Protein AF-A0A3N5GP63-F1 (afdb_monomer)

Sequence (78 aa):
LIFVAGGILEVQPKVVTVLADTAIRGHDLDEAKAEEAKRAAEEALANRTGAIDYAKAQAELAAAIAQIAALRKFRGKK

Mean predicted aligned error: 13.93 Å

Solvent-accessible surface area (backbone atoms only — not comparable to full-atom values): 4654 Å² total; per-residue (Å²): 110,69,49,70,53,69,67,50,80,48,82,52,102,88,50,76,48,77,50,56,81,36,76,43,49,42,71,59,50,53,52,51,51,51,51,50,53,49,49,54,50,51,53,57,56,73,69,52,92,44,82,74,56,48,60,54,50,51,51,52,51,53,52,50,52,51,50,55,53,49,54,53,58,60,65,70,74,114

Structure (mmCIF, N/CA/C/O backbone):
data_AF-A0A3N5GP63-F1
#
_entry.id   AF-A0A3N5GP63-F1
#
loop_
_atom_site.group_PDB
_atom_site.id
_atom_site.type_symbol
_atom_site.label_atom_id
_atom_site.label_alt_id
_atom_site.label_comp_id
_atom_site.label_asym_id
_atom_site.label_entity_id
_atom_site.label_seq_id
_atom_site.pdbx_PDB_ins_code
_atom_site.Cartn_x
_atom_site.Cartn_y
_atom_site.Cartn_z
_atom_site.occupancy
_atom_site.B_iso_or_equiv
_atom_site.auth_seq_id
_atom_site.auth_comp_id
_atom_site.auth_asym_id
_atom_site.auth_atom_id
_atom_site.pdbx_PDB_model_num
ATOM 1 N N . LEU A 1 1 ? -4.188 -1.756 8.205 1.00 72.38 1 LEU A N 1
ATOM 2 C CA . LEU A 1 1 ? -4.762 -1.008 7.064 1.00 72.38 1 LEU A CA 1
ATOM 3 C C . LEU A 1 1 ? -5.156 -1.995 5.982 1.00 72.38 1 LEU A C 1
ATOM 5 O O . LEU A 1 1 ? -4.455 -2.988 5.828 1.00 72.38 1 LEU A O 1
ATOM 9 N N . ILE A 1 2 ? -6.255 -1.737 5.279 1.00 80.88 2 ILE A N 1
ATOM 10 C CA . ILE A 1 2 ? -6.684 -2.488 4.095 1.00 80.88 2 ILE A CA 1
ATOM 11 C C . ILE A 1 2 ? -6.847 -1.456 2.981 1.00 80.88 2 ILE A C 1
ATOM 13 O O . ILE A 1 2 ? -7.500 -0.435 3.188 1.00 80.88 2 ILE A O 1
ATOM 17 N N . PHE A 1 3 ? -6.190 -1.688 1.850 1.00 80.25 3 PHE A N 1
ATOM 18 C CA . PHE A 1 3 ? -6.400 -0.929 0.628 1.00 80.25 3 PHE A CA 1
ATOM 19 C C . PHE A 1 3 ? -7.576 -1.549 -0.113 1.00 80.25 3 PHE A C 1
ATOM 21 O O . PHE A 1 3 ? -7.601 -2.760 -0.336 1.00 80.25 3 PHE A O 1
ATOM 28 N N . VAL A 1 4 ? -8.546 -0.719 -0.465 1.00 85.75 4 VAL A N 1
ATOM 29 C CA . VAL A 1 4 ? -9.763 -1.146 -1.142 1.00 85.75 4 VAL A CA 1
ATOM 30 C C . VAL A 1 4 ? -9.843 -0.401 -2.464 1.00 85.75 4 VAL A C 1
ATOM 32 O O . VAL A 1 4 ? -9.757 0.827 -2.479 1.00 85.75 4 VAL A O 1
ATOM 35 N N . ALA A 1 5 ? -9.976 -1.142 -3.559 1.00 84.25 5 ALA A N 1
ATOM 36 C CA . ALA A 1 5 ? -10.164 -0.589 -4.891 1.00 84.25 5 ALA A CA 1
ATOM 37 C C . ALA A 1 5 ? -11.535 -1.012 -5.419 1.00 84.25 5 ALA A C 1
ATOM 39 O O . ALA A 1 5 ? -11.772 -2.193 -5.665 1.00 84.25 5 ALA A O 1
ATOM 40 N N . GLY A 1 6 ? -12.418 -0.027 -5.590 1.00 86.06 6 GLY A N 1
ATOM 41 C CA . GLY A 1 6 ? -13.768 -0.241 -6.110 1.00 86.06 6 GLY A CA 1
ATOM 42 C C . GLY A 1 6 ? -14.734 -0.885 -5.113 1.00 86.06 6 GLY A C 1
ATOM 43 O O . GLY A 1 6 ? -14.338 -1.369 -4.049 1.00 86.06 6 GLY A O 1
ATOM 44 N N . GLY A 1 7 ? -16.018 -0.858 -5.468 1.00 88.81 7 GLY A N 1
ATOM 45 C CA . GLY A 1 7 ? -17.109 -1.435 -4.689 1.00 88.81 7 GLY A CA 1
ATOM 46 C C . GLY A 1 7 ? -18.090 -0.419 -4.096 1.00 88.81 7 GLY A C 1
ATOM 47 O O . GLY A 1 7 ? -18.216 0.713 -4.566 1.00 88.81 7 GLY A O 1
ATOM 48 N N . ILE A 1 8 ? -18.815 -0.852 -3.065 1.00 90.88 8 ILE A N 1
ATOM 49 C CA . ILE A 1 8 ? -19.948 -0.140 -2.467 1.00 90.88 8 ILE A CA 1
ATOM 50 C C . ILE A 1 8 ? -19.782 -0.095 -0.944 1.00 90.88 8 ILE A C 1
ATOM 52 O O . ILE A 1 8 ? -19.388 -1.078 -0.311 1.00 90.88 8 ILE A O 1
ATOM 56 N N . LEU A 1 9 ? -20.099 1.058 -0.357 1.00 93.19 9 LEU A N 1
ATOM 57 C CA . LEU A 1 9 ? -20.069 1.294 1.082 1.00 93.19 9 LEU A CA 1
ATOM 58 C C . LEU A 1 9 ? -21.494 1.473 1.605 1.00 93.19 9 LEU A C 1
ATOM 60 O O . LEU A 1 9 ? -22.199 2.388 1.181 1.00 93.19 9 LEU A O 1
ATOM 64 N N . GLU A 1 10 ? -21.886 0.644 2.565 1.00 94.50 10 GLU A N 1
ATOM 65 C CA . GLU A 1 10 ? -23.144 0.785 3.291 1.00 94.50 10 GLU A CA 1
ATOM 66 C C . GLU A 1 10 ? -22.860 1.224 4.732 1.00 94.50 10 GLU A C 1
ATOM 68 O O . GLU A 1 10 ? -22.075 0.599 5.450 1.00 94.50 10 GLU A O 1
ATOM 73 N N . VAL A 1 11 ? -23.508 2.308 5.164 1.00 94.06 11 VAL A N 1
ATOM 74 C CA . VAL A 1 11 ? -23.352 2.867 6.511 1.00 94.06 11 VAL A CA 1
ATOM 75 C C . VAL A 1 11 ? -24.682 2.784 7.246 1.00 94.06 11 VAL A C 1
ATOM 77 O O . VAL A 1 11 ? -25.661 3.416 6.854 1.00 94.06 11 VAL A O 1
ATOM 80 N N . GLN A 1 12 ? -24.696 2.044 8.349 1.00 95.81 12 GLN A N 1
ATOM 81 C CA . GLN A 1 12 ? -25.799 1.988 9.302 1.00 95.81 12 GLN A CA 1
ATOM 82 C C . GLN A 1 12 ? -25.344 2.562 10.657 1.00 95.81 12 GLN A C 1
ATOM 84 O O . GLN A 1 12 ? -24.145 2.609 10.938 1.00 95.81 12 GLN A O 1
ATOM 89 N N . PRO A 1 13 ? -26.261 2.961 11.560 1.00 95.50 13 PRO A N 1
ATOM 90 C CA . PRO A 1 13 ? -25.904 3.656 12.805 1.00 95.50 13 PRO A CA 1
ATOM 91 C C . PRO A 1 13 ? -24.916 2.923 13.728 1.00 95.50 13 PRO A C 1
ATOM 93 O O . PRO A 1 13 ? -24.288 3.553 14.574 1.00 95.50 13 PRO A O 1
ATOM 96 N N . LYS A 1 14 ? -24.800 1.594 13.607 1.00 95.81 14 LYS A N 1
ATOM 97 C CA . LYS A 1 14 ? -23.926 0.755 14.445 1.00 95.81 14 LYS A CA 1
ATOM 98 C C . LYS A 1 14 ? -22.934 -0.100 13.656 1.00 95.81 14 LYS A C 1
ATOM 100 O O . LYS A 1 14 ? -22.088 -0.741 14.271 1.00 95.81 14 LYS A O 1
ATOM 105 N N . VAL A 1 15 ? -23.047 -0.153 12.329 1.00 94.38 15 VAL A N 1
ATOM 106 C CA . VAL A 1 15 ? -22.220 -1.025 11.488 1.00 94.38 15 VAL 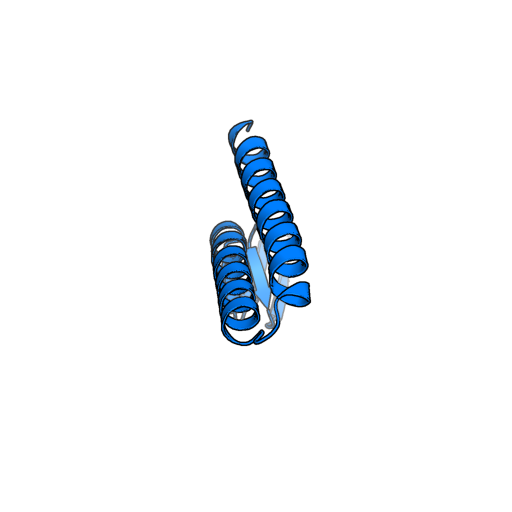A CA 1
ATOM 107 C C . VAL A 1 15 ? -21.922 -0.353 10.158 1.00 94.38 15 VAL A C 1
ATOM 109 O O . VAL A 1 15 ? -22.770 0.326 9.586 1.00 94.38 15 VAL A O 1
ATOM 112 N N . VAL A 1 16 ? -20.701 -0.551 9.678 1.00 93.88 16 VAL A N 1
ATOM 113 C CA . VAL A 1 16 ? -20.264 -0.119 8.354 1.00 93.88 16 VAL A CA 1
ATOM 114 C C . VAL A 1 16 ? -19.837 -1.362 7.592 1.00 93.88 16 VAL A C 1
ATOM 116 O O . VAL A 1 16 ? -18.967 -2.098 8.061 1.00 93.88 16 VAL A O 1
ATOM 119 N N . THR A 1 17 ? -20.444 -1.583 6.430 1.00 92.56 17 THR A N 1
ATOM 120 C CA . THR A 1 17 ? -20.159 -2.729 5.566 1.00 92.56 17 THR A CA 1
ATOM 121 C C . THR A 1 17 ? -19.525 -2.228 4.276 1.00 92.56 17 THR A C 1
ATOM 123 O O . THR A 1 17 ? -20.069 -1.358 3.600 1.00 92.56 17 THR A O 1
ATOM 126 N N . VAL A 1 18 ? -18.363 -2.783 3.933 1.00 90.88 18 VAL A N 1
ATOM 127 C CA . VAL A 1 18 ? -17.649 -2.486 2.687 1.00 90.88 18 VAL A CA 1
ATOM 128 C C . VAL A 1 18 ? -17.689 -3.736 1.822 1.00 90.88 18 VAL A C 1
ATOM 130 O O . VAL A 1 18 ? -17.109 -4.759 2.189 1.00 90.88 18 VAL A O 1
ATOM 133 N N . LEU A 1 19 ? -18.362 -3.654 0.681 1.00 91.56 19 LEU A N 1
ATOM 134 C CA . LEU A 1 19 ? -18.324 -4.675 -0.362 1.00 91.56 19 LEU A CA 1
ATOM 135 C C . LEU A 1 19 ? -17.346 -4.187 -1.422 1.00 91.56 19 LEU A C 1
ATOM 137 O O . LEU A 1 19 ? -17.587 -3.154 -2.034 1.00 91.56 19 LEU A O 1
ATOM 141 N N . ALA A 1 20 ? -16.234 -4.891 -1.604 1.00 91.69 20 ALA A N 1
ATOM 142 C CA . ALA A 1 20 ? -15.146 -4.452 -2.467 1.00 91.69 20 ALA A CA 1
ATOM 143 C C . ALA A 1 20 ? -14.868 -5.452 -3.581 1.00 91.69 20 ALA A C 1
ATOM 145 O O . ALA A 1 20 ? -14.780 -6.652 -3.317 1.00 91.69 20 ALA A O 1
ATOM 146 N N . ASP A 1 21 ? -14.628 -4.940 -4.786 1.00 87.50 21 ASP A N 1
ATOM 147 C CA . ASP A 1 21 ? -14.167 -5.754 -5.915 1.00 87.50 21 ASP A CA 1
ATOM 148 C C . ASP A 1 21 ? -12.720 -6.216 -5.693 1.00 87.50 21 ASP A C 1
ATOM 150 O O . ASP A 1 21 ? -12.310 -7.293 -6.121 1.00 87.50 21 ASP A O 1
ATOM 154 N N . THR A 1 22 ? -11.915 -5.402 -5.001 1.00 80.44 22 THR A N 1
ATOM 155 C CA . THR A 1 22 ? -10.548 -5.750 -4.604 1.00 80.44 22 THR A CA 1
ATOM 156 C C . THR A 1 22 ? -10.222 -5.185 -3.225 1.00 80.44 22 THR A C 1
ATOM 158 O O . THR A 1 22 ? -10.338 -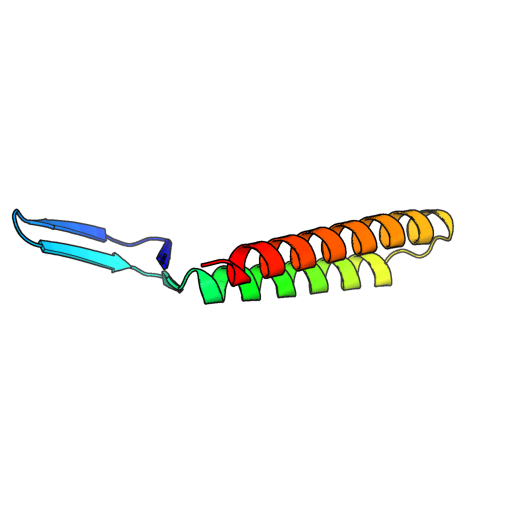3.982 -2.985 1.00 80.44 22 THR A O 1
ATOM 161 N N . ALA A 1 23 ? -9.756 -6.051 -2.321 1.00 83.75 23 ALA A N 1
ATOM 162 C CA . ALA A 1 23 ? -9.287 -5.677 -0.991 1.00 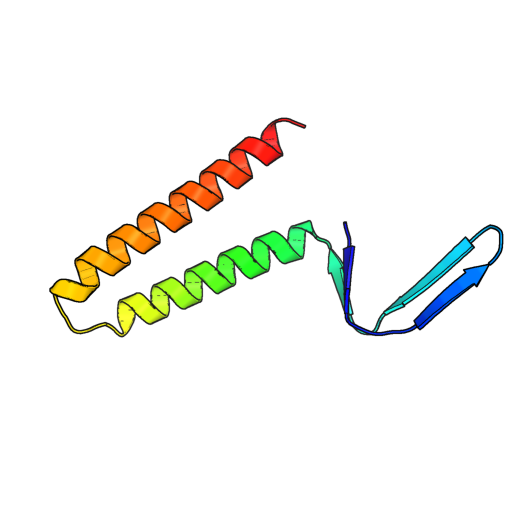83.75 23 ALA A CA 1
ATOM 163 C C . ALA A 1 23 ? -7.934 -6.340 -0.699 1.00 83.75 23 ALA A C 1
ATOM 165 O O . ALA A 1 23 ? -7.824 -7.564 -0.668 1.00 83.75 23 ALA A O 1
ATOM 166 N N . ILE A 1 24 ? -6.904 -5.526 -0.470 1.00 79.88 24 ILE A N 1
ATOM 167 C CA . ILE A 1 24 ? -5.535 -5.979 -0.194 1.00 79.88 24 ILE A CA 1
ATOM 168 C C . ILE A 1 24 ? -5.137 -5.497 1.195 1.00 79.88 24 ILE A C 1
ATOM 170 O O . ILE A 1 24 ? -5.336 -4.332 1.554 1.00 79.88 24 ILE A O 1
ATOM 174 N N . ARG A 1 25 ? -4.555 -6.375 2.014 1.00 83.31 25 ARG A N 1
ATOM 175 C CA . ARG A 1 25 ? -4.050 -5.962 3.327 1.00 83.31 25 ARG A CA 1
ATOM 176 C C . ARG A 1 25 ? -2.828 -5.072 3.129 1.00 83.31 25 ARG A C 1
ATOM 178 O O . ARG A 1 25 ? -1.965 -5.355 2.315 1.00 83.31 25 ARG A O 1
ATOM 185 N N . GLY A 1 26 ? -2.735 -3.991 3.895 1.00 76.19 26 GLY A N 1
ATOM 186 C CA . GLY A 1 26 ? -1.692 -2.979 3.708 1.00 76.19 26 GLY A CA 1
ATOM 187 C C . GLY A 1 26 ? -0.266 -3.527 3.831 1.00 76.19 26 GLY A C 1
ATOM 188 O O . GLY A 1 26 ? 0.617 -3.032 3.151 1.00 76.19 26 GLY A O 1
ATOM 189 N N . HIS A 1 27 ? -0.049 -4.577 4.633 1.00 75.69 27 HIS A N 1
ATOM 190 C CA . HIS A 1 2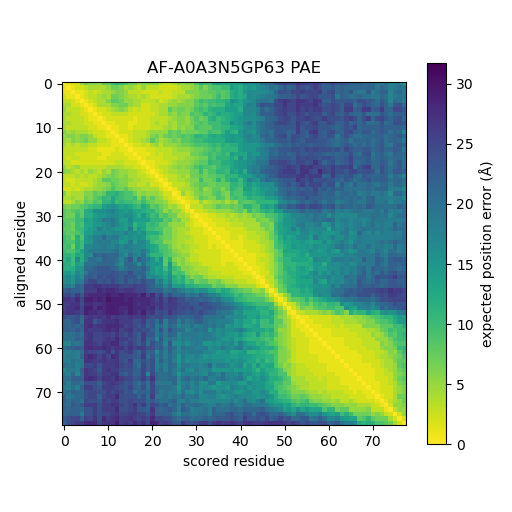7 ? 1.258 -5.240 4.694 1.00 75.69 27 HIS A CA 1
ATOM 191 C C . HIS A 1 27 ? 1.598 -5.983 3.394 1.00 75.69 27 HIS A C 1
ATOM 193 O O . HIS A 1 27 ? 2.730 -5.884 2.937 1.00 75.69 27 HIS A O 1
ATOM 199 N N . ASP A 1 28 ? 0.607 -6.644 2.787 1.00 73.50 28 ASP A N 1
ATOM 200 C CA . ASP A 1 28 ? 0.740 -7.347 1.508 1.00 73.50 28 ASP A CA 1
ATOM 201 C C . ASP A 1 28 ? 0.960 -6.342 0.356 1.00 73.50 28 ASP A C 1
ATOM 203 O O . ASP A 1 28 ? 1.761 -6.590 -0.540 1.00 73.50 28 ASP A O 1
ATOM 207 N N . LEU A 1 29 ? 0.310 -5.167 0.401 1.00 70.69 29 LEU A N 1
ATOM 208 C CA . LEU A 1 29 ? 0.502 -4.094 -0.587 1.00 70.69 29 LEU A CA 1
ATOM 209 C C . LEU A 1 29 ? 1.914 -3.498 -0.536 1.00 70.69 29 LEU A C 1
ATOM 211 O O . LEU A 1 29 ? 2.502 -3.240 -1.585 1.00 70.69 29 LEU A O 1
ATOM 215 N N . ASP A 1 30 ? 2.438 -3.252 0.666 1.00 71.38 30 ASP A N 1
ATOM 216 C CA . ASP A 1 30 ? 3.775 -2.682 0.842 1.00 71.38 30 ASP A CA 1
ATOM 217 C C . ASP A 1 30 ? 4.860 -3.646 0.344 1.00 71.38 30 ASP A C 1
ATOM 219 O O . ASP A 1 30 ? 5.812 -3.213 -0.305 1.00 71.38 30 ASP A O 1
ATOM 223 N N . GLU A 1 31 ? 4.720 -4.944 0.626 1.00 69.75 31 GLU A N 1
ATOM 224 C CA . GLU A 1 31 ? 5.669 -5.969 0.174 1.00 69.75 31 GLU A CA 1
ATOM 225 C C . GLU A 1 31 ? 5.584 -6.187 -1.340 1.00 69.75 31 GLU A C 1
ATOM 227 O O . GLU A 1 31 ? 6.614 -6.119 -2.012 1.00 69.75 31 GLU A O 1
ATOM 232 N N . ALA A 1 32 ? 4.376 -6.321 -1.897 1.00 72.69 32 ALA A N 1
ATOM 233 C CA . ALA A 1 32 ? 4.183 -6.483 -3.338 1.00 72.69 32 ALA A CA 1
ATOM 234 C C . ALA A 1 32 ? 4.689 -5.269 -4.136 1.00 72.69 32 ALA A C 1
ATOM 236 O O . ALA A 1 32 ? 5.420 -5.439 -5.109 1.00 72.69 32 ALA A O 1
ATOM 237 N N . LYS A 1 33 ? 4.384 -4.035 -3.699 1.00 71.88 33 LYS A N 1
ATOM 238 C CA . LYS A 1 33 ? 4.913 -2.823 -4.350 1.00 71.88 33 LYS A CA 1
ATOM 239 C C . LYS A 1 33 ? 6.427 -2.708 -4.229 1.00 71.88 33 LYS A C 1
ATOM 241 O O . LYS A 1 33 ? 7.064 -2.224 -5.160 1.00 71.88 33 LYS A O 1
ATOM 246 N N . ALA A 1 34 ? 7.006 -3.103 -3.096 1.00 73.50 34 ALA A N 1
ATOM 247 C CA . ALA A 1 34 ? 8.453 -3.062 -2.918 1.00 73.50 34 ALA A CA 1
ATOM 248 C C . ALA A 1 34 ? 9.164 -4.070 -3.834 1.00 73.50 34 ALA A C 1
ATOM 250 O O . ALA A 1 34 ? 10.191 -3.730 -4.424 1.00 73.50 34 ALA A O 1
ATOM 251 N N . GLU A 1 35 ? 8.620 -5.279 -3.989 1.00 78.19 35 GLU A N 1
ATOM 252 C CA . GLU A 1 35 ? 9.159 -6.277 -4.919 1.00 78.19 35 GLU A CA 1
ATOM 253 C C . GLU A 1 35 ? 8.977 -5.873 -6.381 1.00 78.19 35 GLU A C 1
ATOM 255 O O . GLU A 1 35 ? 9.911 -6.002 -7.171 1.00 78.19 35 GLU A O 1
ATOM 260 N N . GLU A 1 36 ? 7.817 -5.329 -6.744 1.00 79.62 36 GLU A N 1
ATOM 261 C CA . GLU A 1 36 ? 7.545 -4.869 -8.106 1.00 79.62 36 GLU A CA 1
ATOM 262 C C . GLU A 1 36 ? 8.434 -3.673 -8.482 1.00 79.62 36 GLU A C 1
ATOM 264 O O . GLU A 1 36 ? 9.041 -3.662 -9.552 1.00 79.62 36 GLU A O 1
ATOM 269 N N . ALA A 1 37 ? 8.619 -2.715 -7.567 1.00 74.69 37 ALA A N 1
ATOM 270 C CA . ALA A 1 37 ? 9.554 -1.606 -7.751 1.00 74.69 37 ALA A CA 1
ATOM 271 C C . ALA A 1 37 ? 11.007 -2.089 -7.878 1.00 74.69 37 ALA A C 1
ATOM 273 O O . ALA A 1 37 ? 11.763 -1.565 -8.698 1.00 74.69 37 ALA A O 1
ATOM 274 N N . LYS A 1 38 ? 11.400 -3.108 -7.100 1.00 76.88 38 LYS A N 1
ATOM 275 C CA . LYS A 1 38 ? 12.721 -3.736 -7.215 1.00 76.88 38 LYS A CA 1
ATOM 276 C C . LYS A 1 38 ? 12.893 -4.402 -8.581 1.00 76.88 38 LYS A C 1
ATOM 278 O O . LYS A 1 38 ? 13.912 -4.183 -9.227 1.00 76.88 38 LYS A O 1
ATOM 283 N N . ARG A 1 39 ? 11.896 -5.159 -9.042 1.00 81.69 39 ARG A N 1
ATOM 284 C CA . ARG A 1 39 ? 11.929 -5.850 -10.337 1.00 81.69 39 ARG A CA 1
ATOM 285 C C . ARG A 1 39 ? 11.982 -4.868 -11.507 1.00 81.69 39 ARG A C 1
ATOM 287 O O . ARG A 1 39 ? 12.811 -5.033 -12.394 1.00 81.69 39 ARG A O 1
ATOM 294 N N . ALA A 1 40 ? 11.185 -3.802 -11.463 1.00 76.69 40 ALA A N 1
ATOM 295 C CA . ALA A 1 40 ? 11.217 -2.741 -12.467 1.00 76.69 40 ALA A CA 1
ATOM 296 C C . ALA A 1 40 ? 12.579 -2.023 -12.504 1.00 76.69 40 ALA A C 1
ATOM 298 O O . ALA A 1 40 ? 13.088 -1.704 -13.579 1.00 76.69 40 ALA A O 1
ATOM 299 N N . ALA A 1 41 ? 13.201 -1.798 -11.342 1.00 70.75 41 ALA A N 1
ATOM 300 C CA . ALA A 1 41 ? 14.550 -1.245 -11.265 1.00 70.75 41 ALA A CA 1
ATOM 301 C C . ALA A 1 41 ? 15.610 -2.215 -11.824 1.00 70.75 41 ALA A C 1
ATOM 303 O O . ALA A 1 41 ? 16.512 -1.780 -12.539 1.00 70.75 41 ALA A O 1
ATOM 304 N N . GLU A 1 42 ? 15.492 -3.517 -11.551 1.00 75.19 42 GLU A N 1
ATOM 305 C CA . GLU A 1 42 ? 16.367 -4.561 -12.106 1.00 75.19 42 GLU A CA 1
ATOM 306 C C . GLU A 1 42 ? 16.232 -4.677 -13.635 1.00 75.19 42 GLU A C 1
ATOM 308 O O . GLU A 1 42 ? 17.241 -4.758 -14.337 1.00 75.19 42 GLU A O 1
ATOM 313 N N . GLU A 1 43 ? 15.016 -4.600 -14.178 1.00 74.62 43 GLU A N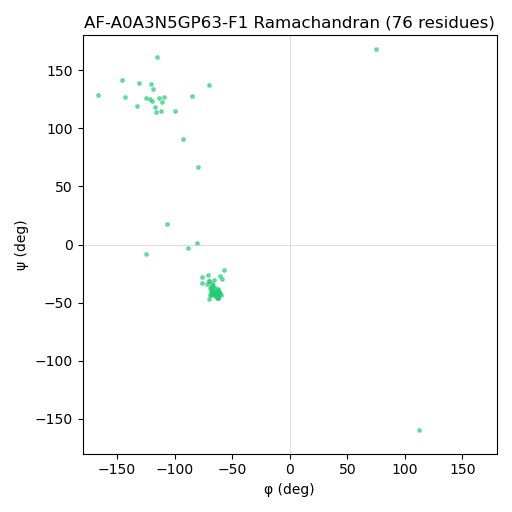 1
ATOM 314 C CA . GLU A 1 43 ? 14.770 -4.607 -15.628 1.00 74.62 43 GLU A CA 1
ATOM 315 C C . GLU A 1 43 ? 15.269 -3.326 -16.315 1.00 74.62 43 GLU A C 1
ATOM 317 O O . GLU A 1 43 ? 15.820 -3.381 -17.419 1.00 74.62 43 GLU A O 1
ATOM 322 N N . ALA A 1 44 ? 15.132 -2.169 -15.663 1.00 67.81 44 ALA A N 1
ATOM 323 C CA . ALA A 1 44 ? 15.684 -0.908 -16.155 1.00 67.81 44 ALA A CA 1
ATOM 324 C C . ALA A 1 44 ? 17.223 -0.907 -16.152 1.00 67.81 44 ALA A C 1
ATOM 326 O O . ALA A 1 44 ? 17.843 -0.340 -17.052 1.00 67.81 44 ALA A O 1
ATOM 327 N N . LEU A 1 45 ? 17.842 -1.564 -15.166 1.00 63.81 45 LEU A N 1
ATOM 328 C CA . LEU A 1 45 ? 19.289 -1.775 -15.090 1.00 63.81 45 LEU A CA 1
ATOM 329 C C . LEU A 1 45 ? 19.791 -2.726 -16.184 1.00 63.81 45 LEU A C 1
ATOM 331 O O . LEU A 1 45 ? 20.797 -2.433 -16.826 1.00 63.81 45 LEU A O 1
ATOM 335 N N . ALA A 1 46 ? 19.081 -3.831 -16.427 1.00 67.38 46 ALA A N 1
ATOM 336 C CA . ALA A 1 46 ? 19.453 -4.824 -17.434 1.00 67.38 46 ALA A CA 1
ATOM 337 C C . ALA A 1 46 ? 19.388 -4.277 -18.873 1.00 67.38 46 ALA A C 1
ATOM 339 O O . ALA A 1 46 ? 20.177 -4.682 -19.723 1.00 67.38 46 ALA A O 1
ATOM 340 N N . ASN A 1 47 ? 18.483 -3.330 -19.140 1.00 63.09 47 ASN A N 1
ATOM 341 C CA . ASN A 1 47 ? 18.293 -2.739 -20.468 1.00 63.09 47 ASN A CA 1
ATOM 342 C C . ASN A 1 47 ? 19.177 -1.508 -20.761 1.00 63.09 47 ASN A C 1
ATOM 344 O O . ASN A 1 47 ? 19.129 -0.978 -21.872 1.00 63.09 47 ASN A O 1
ATOM 348 N N . ARG A 1 48 ? 19.991 -1.021 -19.812 1.00 58.81 48 ARG A N 1
ATOM 349 C CA . ARG A 1 48 ? 20.838 0.172 -20.011 1.00 58.81 48 ARG A CA 1
ATOM 350 C C . ARG A 1 48 ? 22.244 -0.200 -20.499 1.00 58.81 48 ARG A C 1
ATOM 352 O O . ARG A 1 48 ? 23.176 -0.387 -19.721 1.00 58.81 48 ARG A O 1
ATOM 359 N N . THR A 1 49 ? 22.420 -0.252 -21.818 1.00 55.59 49 THR A N 1
ATOM 360 C CA . THR A 1 49 ? 23.710 -0.459 -22.505 1.00 55.59 49 THR A CA 1
ATOM 361 C C . THR A 1 49 ? 24.547 0.831 -22.574 1.00 55.59 49 THR A C 1
ATOM 363 O O . THR A 1 49 ? 24.758 1.384 -23.653 1.00 55.59 49 THR A O 1
ATOM 366 N N . GLY A 1 50 ? 25.027 1.342 -21.434 1.00 58.44 50 GLY A N 1
ATOM 367 C CA . GLY A 1 50 ? 25.915 2.515 -21.408 1.00 58.44 50 GLY A CA 1
ATOM 368 C C . GLY A 1 50 ? 26.610 2.747 -20.062 1.00 58.44 50 GLY A C 1
ATOM 369 O O . GLY A 1 50 ? 25.962 2.822 -19.023 1.00 58.44 50 GLY A O 1
ATOM 370 N N . ALA A 1 51 ? 27.940 2.910 -20.069 1.00 59.03 51 ALA A N 1
ATOM 371 C CA . ALA A 1 51 ? 28.769 3.025 -18.858 1.00 59.03 51 ALA A CA 1
ATOM 372 C C . ALA A 1 51 ? 28.417 4.224 -17.948 1.00 59.03 51 ALA A C 1
ATOM 374 O O . ALA A 1 51 ? 28.625 4.162 -16.738 1.00 59.03 51 ALA A O 1
ATOM 375 N N . ILE A 1 52 ? 27.857 5.300 -18.514 1.00 58.78 52 ILE 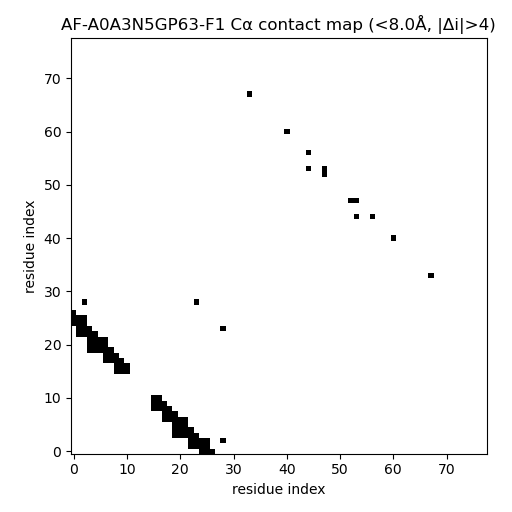A N 1
ATOM 376 C CA . ILE A 1 52 ? 27.421 6.492 -17.766 1.00 58.78 52 ILE A CA 1
ATOM 377 C C . ILE A 1 52 ? 26.098 6.233 -17.024 1.00 58.78 52 ILE A C 1
ATOM 379 O O . ILE A 1 52 ? 25.901 6.722 -15.911 1.00 58.78 52 ILE A O 1
ATOM 383 N N . ASP A 1 53 ? 25.217 5.412 -17.595 1.00 62.19 53 ASP A N 1
ATOM 384 C CA . ASP A 1 53 ? 23.927 5.066 -16.995 1.00 62.19 53 ASP A CA 1
ATOM 385 C C . ASP A 1 53 ? 24.060 4.049 -15.856 1.00 62.19 53 ASP A C 1
ATOM 387 O O . ASP A 1 53 ? 23.277 4.081 -14.907 1.00 62.19 53 ASP A O 1
ATOM 391 N N . TYR A 1 54 ? 25.087 3.196 -15.899 1.00 66.38 54 TYR A N 1
ATOM 392 C CA . TYR A 1 54 ? 25.347 2.206 -14.854 1.00 66.38 54 TYR A CA 1
ATOM 393 C C . TYR A 1 54 ? 25.647 2.857 -13.497 1.00 66.38 54 TYR A C 1
ATOM 395 O O . TYR A 1 54 ? 25.052 2.489 -12.487 1.00 66.38 54 TYR A O 1
ATOM 403 N N . ALA A 1 55 ? 26.508 3.881 -13.468 1.00 71.88 55 ALA A N 1
ATOM 404 C CA . ALA A 1 55 ? 26.845 4.589 -12.231 1.00 71.88 55 ALA A CA 1
ATOM 405 C C . ALA A 1 55 ? 25.625 5.302 -11.623 1.00 71.88 55 ALA A C 1
ATOM 407 O O . ALA A 1 55 ? 25.417 5.275 -10.408 1.00 71.88 55 ALA A O 1
ATOM 408 N N . LYS A 1 56 ? 24.783 5.905 -12.472 1.00 73.44 56 LYS A N 1
ATOM 409 C CA . LYS A 1 56 ? 23.563 6.593 -12.036 1.00 73.44 56 LYS A CA 1
ATOM 410 C C . LYS A 1 56 ? 22.515 5.609 -11.517 1.00 73.44 56 LYS A C 1
ATOM 412 O O . LYS A 1 56 ? 21.933 5.832 -10.460 1.00 73.44 56 LYS A O 1
ATOM 417 N N . ALA A 1 57 ? 22.328 4.494 -12.212 1.00 72.19 57 ALA A N 1
ATOM 418 C CA . ALA A 1 57 ? 21.381 3.469 -11.809 1.00 72.19 57 ALA A CA 1
ATOM 419 C C . ALA A 1 57 ? 21.844 2.713 -10.546 1.00 72.19 57 ALA A C 1
ATOM 421 O O . ALA A 1 57 ? 21.023 2.358 -9.704 1.00 72.19 57 ALA A O 1
ATOM 422 N N . GLN A 1 58 ? 23.154 2.551 -10.341 1.00 76.38 58 GLN A N 1
ATOM 423 C CA . GLN A 1 58 ? 23.709 2.013 -9.096 1.00 76.38 58 GLN A CA 1
ATOM 424 C C . GLN A 1 58 ? 23.481 2.962 -7.907 1.00 76.38 58 GLN A C 1
ATOM 426 O O . GLN A 1 58 ? 23.174 2.501 -6.805 1.00 76.38 58 GLN A O 1
ATOM 431 N N . ALA A 1 59 ? 23.568 4.279 -8.125 1.00 80.31 59 ALA A N 1
ATOM 432 C CA . ALA A 1 59 ? 23.220 5.274 -7.110 1.00 80.31 59 ALA A CA 1
ATOM 433 C C . ALA A 1 59 ? 21.716 5.262 -6.774 1.00 80.31 59 ALA A C 1
ATOM 435 O O . ALA A 1 59 ? 21.352 5.304 -5.597 1.00 80.31 59 ALA A O 1
ATOM 436 N N . GLU A 1 60 ? 20.844 5.143 -7.780 1.00 77.12 60 GLU A N 1
ATOM 437 C CA . GLU A 1 60 ? 19.392 5.012 -7.582 1.00 77.12 60 GLU A CA 1
ATOM 438 C C . GLU A 1 60 ? 19.033 3.719 -6.831 1.00 77.12 60 GLU A C 1
ATOM 440 O O . GLU A 1 60 ? 18.250 3.755 -5.879 1.00 77.12 60 GLU A O 1
ATOM 445 N N . LEU A 1 61 ? 19.668 2.594 -7.176 1.00 78.38 61 LEU A N 1
ATOM 446 C CA . LEU A 1 61 ? 19.489 1.317 -6.483 1.00 78.38 61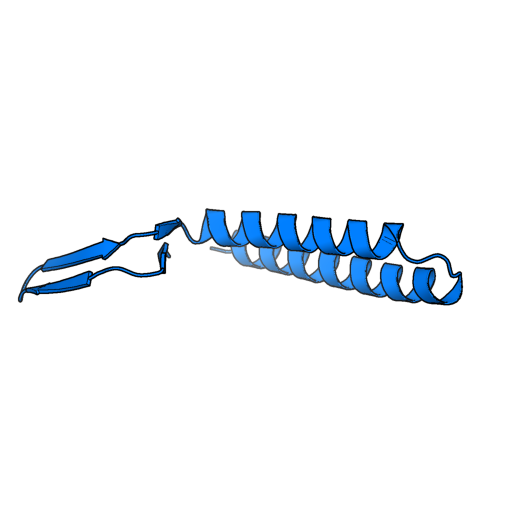 LEU A CA 1
ATOM 447 C C . LEU A 1 61 ? 19.926 1.405 -5.012 1.00 78.38 61 LEU A C 1
ATOM 449 O O . LEU A 1 61 ? 19.203 0.961 -4.118 1.00 78.38 61 LEU A O 1
ATOM 453 N N . ALA A 1 62 ? 21.081 2.018 -4.739 1.00 82.38 62 ALA A N 1
ATOM 454 C CA . ALA A 1 62 ? 21.570 2.219 -3.376 1.00 82.38 62 ALA A CA 1
ATOM 455 C C . ALA A 1 62 ? 20.612 3.092 -2.544 1.00 82.38 62 ALA A C 1
ATOM 457 O O . ALA A 1 62 ? 20.340 2.780 -1.380 1.00 82.38 62 ALA A O 1
ATOM 458 N N . ALA A 1 63 ? 20.053 4.147 -3.143 1.00 83.00 63 ALA A N 1
ATOM 459 C CA . ALA A 1 63 ? 19.068 5.005 -2.491 1.00 83.00 63 ALA A CA 1
ATOM 460 C C . ALA A 1 63 ? 17.756 4.255 -2.187 1.00 83.00 63 ALA A C 1
ATOM 462 O O . ALA A 1 63 ? 17.209 4.389 -1.087 1.00 83.00 63 ALA A O 1
ATOM 463 N N . ALA A 1 64 ? 17.280 3.421 -3.117 1.00 76.06 64 ALA A N 1
ATOM 464 C CA . ALA A 1 64 ? 16.085 2.599 -2.927 1.00 76.06 64 ALA A CA 1
ATOM 465 C C . ALA A 1 64 ? 16.268 1.567 -1.798 1.00 76.06 64 ALA A C 1
ATOM 467 O O . ALA A 1 64 ? 15.411 1.443 -0.919 1.00 76.06 64 ALA A O 1
ATOM 468 N N . ILE A 1 65 ? 17.420 0.887 -1.752 1.00 82.38 65 ILE A N 1
ATOM 469 C CA . ILE A 1 65 ? 17.760 -0.055 -0.67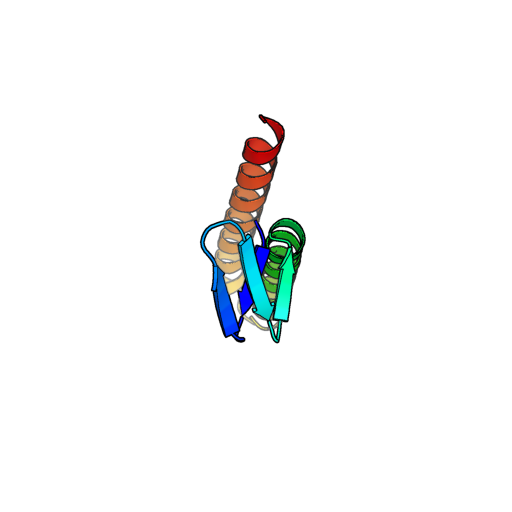2 1.00 82.38 65 ILE A CA 1
ATOM 470 C C . ILE A 1 65 ? 17.791 0.662 0.685 1.00 82.38 65 ILE A C 1
ATOM 472 O O . ILE A 1 65 ? 17.258 0.144 1.671 1.00 82.38 65 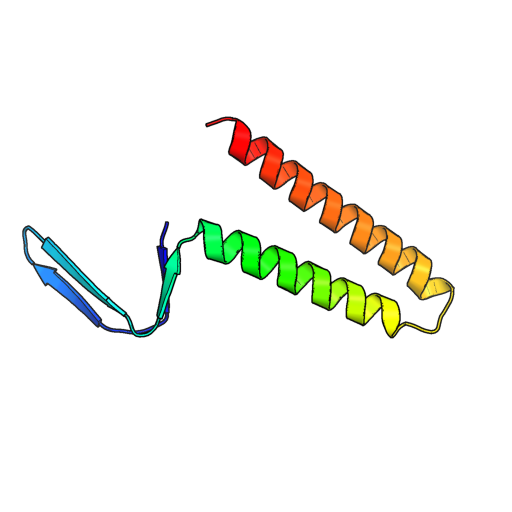ILE A O 1
ATOM 476 N N . ALA A 1 66 ? 18.363 1.869 0.743 1.00 84.50 66 ALA A N 1
ATOM 477 C CA . ALA A 1 66 ? 18.401 2.669 1.965 1.00 84.50 66 ALA A CA 1
ATOM 478 C C . ALA A 1 66 ? 16.995 3.063 2.454 1.00 84.50 66 ALA A C 1
ATOM 480 O O . ALA A 1 66 ? 16.722 2.977 3.655 1.00 84.50 66 ALA A O 1
ATOM 481 N N . GLN A 1 67 ? 16.080 3.427 1.547 1.00 75.75 67 GLN A N 1
ATOM 482 C CA . GLN A 1 67 ? 14.687 3.714 1.908 1.00 75.75 67 GLN A CA 1
ATOM 483 C C . GLN A 1 67 ? 13.964 2.482 2.455 1.00 75.75 67 GLN A C 1
ATOM 485 O O . GLN A 1 67 ? 13.307 2.573 3.493 1.00 75.75 67 GLN A O 1
ATOM 490 N N . ILE A 1 68 ? 14.124 1.320 1.818 1.00 80.25 68 ILE A N 1
ATOM 491 C CA . ILE A 1 68 ? 13.498 0.071 2.276 1.00 80.25 68 ILE A CA 1
ATOM 492 C C . ILE A 1 68 ? 14.034 -0.328 3.660 1.00 80.25 68 ILE A C 1
ATOM 494 O O . ILE A 1 68 ? 13.263 -0.704 4.550 1.00 80.25 68 ILE A O 1
ATOM 498 N N . ALA A 1 69 ? 15.346 -0.202 3.880 1.00 79.69 69 ALA A N 1
ATOM 499 C CA . ALA A 1 69 ? 15.970 -0.475 5.173 1.00 79.69 69 ALA A CA 1
ATOM 500 C C . ALA A 1 69 ? 15.465 0.477 6.273 1.00 79.69 69 ALA A C 1
ATOM 502 O O . ALA A 1 69 ? 15.172 0.034 7.389 1.00 79.69 69 ALA A O 1
ATOM 503 N N . ALA A 1 70 ? 15.308 1.766 5.960 1.00 78.69 70 ALA A N 1
ATOM 504 C CA . ALA A 1 70 ? 14.724 2.742 6.874 1.00 78.69 70 ALA A CA 1
ATOM 505 C C . ALA A 1 70 ? 13.265 2.392 7.210 1.00 78.69 70 ALA A C 1
ATOM 507 O O . ALA A 1 70 ? 12.902 2.358 8.388 1.00 78.69 70 ALA A O 1
ATOM 508 N N . LEU A 1 71 ? 12.455 2.041 6.206 1.00 75.69 71 LEU A N 1
ATOM 509 C CA . LEU A 1 71 ? 11.055 1.653 6.389 1.00 75.69 71 LEU A CA 1
ATOM 510 C C . LEU A 1 71 ? 10.918 0.424 7.307 1.00 75.69 71 LEU A C 1
ATOM 512 O O . LEU A 1 71 ? 10.101 0.418 8.232 1.00 75.69 71 LEU A O 1
ATOM 516 N N . ARG A 1 72 ? 11.769 -0.596 7.113 1.00 74.50 72 ARG A N 1
ATOM 517 C CA . ARG A 1 72 ? 11.834 -1.780 7.991 1.00 74.50 72 ARG A CA 1
ATOM 518 C C . ARG A 1 72 ? 12.220 -1.418 9.425 1.00 74.50 72 ARG A C 1
ATOM 520 O O . ARG A 1 72 ? 11.598 -1.911 10.364 1.00 74.50 72 ARG A O 1
ATOM 527 N N . LYS A 1 73 ? 13.204 -0.531 9.610 1.00 69.31 73 LYS A N 1
ATOM 528 C CA . LYS A 1 73 ? 13.667 -0.104 10.941 1.00 69.31 73 LYS A CA 1
ATOM 529 C C . LYS A 1 73 ? 12.613 0.713 11.698 1.00 69.31 73 LYS A C 1
ATOM 531 O O . LYS A 1 73 ? 12.509 0.581 12.914 1.00 69.31 73 LYS A O 1
ATOM 536 N N . PHE A 1 74 ? 11.808 1.509 10.995 1.00 63.94 74 PHE A N 1
ATOM 537 C CA . PHE A 1 74 ? 10.674 2.229 11.588 1.00 63.94 74 PHE A CA 1
ATOM 538 C C . PHE A 1 74 ? 9.504 1.302 11.953 1.00 63.94 74 PHE A C 1
ATOM 540 O O . PHE A 1 74 ? 8.856 1.522 12.974 1.00 63.94 74 PHE A O 1
ATOM 547 N N . ARG A 1 75 ? 9.257 0.237 11.178 1.00 61.62 75 ARG A N 1
ATOM 548 C CA . ARG A 1 75 ? 8.215 -0.764 11.481 1.00 61.62 75 ARG A CA 1
ATOM 549 C C . ARG A 1 75 ? 8.551 -1.663 12.680 1.00 61.62 75 ARG A C 1
ATOM 551 O O . ARG A 1 75 ? 7.627 -2.126 13.335 1.00 61.62 75 ARG A O 1
ATOM 558 N N . GLY A 1 76 ? 9.832 -1.870 12.997 1.00 56.00 76 GLY A N 1
ATOM 559 C CA . GLY A 1 76 ? 10.281 -2.672 14.149 1.00 56.00 76 GLY A CA 1
ATOM 560 C C . GLY A 1 76 ? 10.261 -1.963 15.512 1.00 56.00 76 GLY A C 1
ATOM 561 O O . GLY A 1 76 ? 10.681 -2.554 16.499 1.00 56.00 76 GLY A O 1
ATOM 562 N N . LYS A 1 77 ? 9.822 -0.698 15.578 1.00 51.94 77 LYS A N 1
ATOM 563 C CA . LYS A 1 77 ? 9.754 0.107 16.815 1.00 51.94 77 LYS A CA 1
ATOM 564 C C . LYS A 1 77 ? 8.328 0.308 17.360 1.00 51.94 77 LYS A C 1
ATOM 566 O O . LYS A 1 77 ? 8.120 1.220 18.157 1.00 51.94 77 LYS A O 1
ATOM 571 N N . LYS A 1 78 ? 7.360 -0.504 16.928 1.00 42.34 78 LYS A N 1
ATOM 572 C CA . LYS A 1 78 ? 6.016 -0.548 17.522 1.00 42.34 78 LYS A CA 1
ATOM 573 C C . LYS A 1 78 ? 5.886 -1.692 18.508 1.00 42.34 78 LYS A C 1
ATOM 575 O O . LYS A 1 78 ? 6.398 -2.782 18.179 1.00 42.34 78 LYS A O 1
#

Radius of gyration: 18.94 Å; Cα contacts (8 Å, |Δi|>4): 48; chains: 1; bounding box: 55×14×40 Å

Secondary structure (DSSP, 8-state):
-EEEES-EEEEETTEEEEE-SEEEEHHHHHHHHHHHHHHHHHHHHHT---HHHHHHHHHHHHHHHHHHHHHHHHHTT-

pLDDT: mean 76.67, std 11.38, range [42.34, 95.81]

Foldseek 3Di:
DKDADDFDWDDDPVDIDTDGPDIHDPVRVVVVVLVVVVVVLVVVQVPDPDPVVNVVSVVVVVVSVVVVVVVVVVVVPD